Protein AF-A0A6I3IZ26-F1 (afdb_monomer)

Sequence (139 aa):
MFVLTFSILYIIEVSAKPFLEGQQEAKQIAMDYAGVASITKVSRYTGESSYYSITGKNQSEEDVLVLIPEESSAILVYKATDGISQEEAKAIAKENGAGEVTKVTFGYAKNQPIWEIKSGQTYYMISFENGTFLSKEGI

Structure (mmCIF, N/CA/C/O backbone):
data_AF-A0A6I3IZ26-F1
#
_entry.id   AF-A0A6I3IZ26-F1
#
loop_
_atom_site.group_PDB
_atom_site.id
_atom_site.type_symbol
_atom_site.label_atom_id
_atom_site.label_alt_id
_atom_site.label_comp_id
_atom_site.label_asym_id
_atom_site.label_entity_id
_atom_site.label_seq_id
_atom_site.pdbx_PDB_ins_code
_atom_site.Cartn_x
_atom_site.Cartn_y
_atom_site.Cartn_z
_atom_site.occupancy
_atom_site.B_iso_or_equiv
_atom_site.auth_seq_id
_atom_site.auth_comp_id
_atom_site.auth_asym_id
_atom_site.auth_atom_id
_atom_site.pdbx_PDB_model_num
ATOM 1 N N . MET A 1 1 ? 15.819 57.279 8.327 1.00 49.25 1 MET A N 1
ATOM 2 C CA . MET A 1 1 ? 16.733 56.130 8.506 1.00 49.25 1 MET A CA 1
ATOM 3 C C . MET A 1 1 ? 15.872 54.880 8.631 1.00 49.25 1 MET A C 1
ATOM 5 O O . MET A 1 1 ? 14.799 54.976 9.205 1.00 49.25 1 MET A O 1
ATOM 9 N N . PHE A 1 2 ? 16.289 53.807 7.961 1.00 48.75 2 PHE A N 1
ATOM 10 C CA . PHE A 1 2 ? 15.538 52.612 7.543 1.00 48.75 2 PHE A CA 1
ATOM 11 C C . PHE A 1 2 ? 14.451 52.077 8.501 1.00 48.75 2 PHE A C 1
ATOM 13 O O . PHE A 1 2 ? 14.720 51.803 9.666 1.00 48.75 2 PHE A O 1
ATOM 20 N N . VAL A 1 3 ? 13.249 51.844 7.961 1.00 46.03 3 VAL A N 1
ATOM 21 C CA . VAL A 1 3 ? 12.216 50.983 8.557 1.00 46.03 3 VAL A CA 1
ATOM 22 C C . VAL A 1 3 ? 12.551 49.538 8.176 1.00 46.03 3 VAL A C 1
ATOM 24 O O . VAL A 1 3 ? 12.699 49.239 6.993 1.00 46.03 3 VAL A O 1
ATOM 27 N N . LEU A 1 4 ? 12.684 48.647 9.158 1.00 50.12 4 LEU A N 1
ATOM 28 C CA . LEU A 1 4 ? 12.744 47.202 8.932 1.00 50.12 4 LEU A CA 1
ATOM 29 C C . LEU A 1 4 ? 11.318 46.692 8.718 1.00 50.12 4 LEU A C 1
ATOM 31 O O . LEU A 1 4 ? 10.536 46.619 9.664 1.00 50.12 4 LEU A O 1
ATOM 35 N N . THR A 1 5 ? 10.974 46.337 7.484 1.00 43.69 5 THR A N 1
ATOM 36 C CA . THR A 1 5 ? 9.770 45.555 7.206 1.00 43.69 5 THR A CA 1
ATOM 37 C C . THR A 1 5 ? 10.149 44.076 7.169 1.00 43.69 5 THR A C 1
ATOM 39 O O . THR A 1 5 ? 10.808 43.606 6.246 1.00 43.69 5 THR A O 1
ATOM 42 N N . PHE A 1 6 ? 9.728 43.314 8.178 1.00 48.94 6 PHE A N 1
ATOM 43 C CA . PHE A 1 6 ? 9.620 41.865 8.029 1.00 48.94 6 PHE A CA 1
ATOM 44 C C . PHE A 1 6 ? 8.300 41.574 7.319 1.00 48.94 6 PHE A C 1
ATOM 46 O O . PHE A 1 6 ? 7.230 41.834 7.862 1.00 48.94 6 PHE A O 1
ATOM 53 N N . SER A 1 7 ? 8.377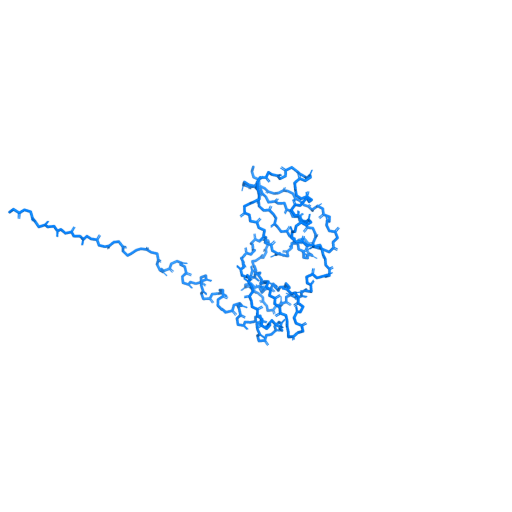 41.053 6.097 1.00 47.56 7 SER A N 1
ATOM 54 C CA . SER A 1 7 ? 7.228 40.418 5.451 1.00 47.56 7 SER A CA 1
ATOM 55 C C . SER A 1 7 ? 7.268 38.931 5.783 1.00 47.56 7 SER A C 1
ATOM 57 O O . SER A 1 7 ? 8.238 38.251 5.456 1.00 47.56 7 SER A O 1
ATOM 59 N N . ILE A 1 8 ? 6.231 38.433 6.454 1.00 57.84 8 ILE A N 1
ATOM 60 C CA . ILE A 1 8 ? 6.012 36.996 6.634 1.00 57.84 8 ILE A CA 1
ATOM 61 C C . ILE A 1 8 ? 5.398 36.455 5.341 1.00 57.84 8 ILE A C 1
ATOM 63 O O . ILE A 1 8 ? 4.366 36.943 4.882 1.00 57.84 8 ILE A O 1
ATOM 67 N N . LEU A 1 9 ? 6.036 35.440 4.762 1.00 44.03 9 LEU A N 1
ATOM 68 C CA . LEU A 1 9 ? 5.480 34.650 3.669 1.00 44.03 9 LEU A CA 1
ATOM 69 C C . LEU A 1 9 ? 4.453 33.667 4.251 1.00 44.03 9 LEU A C 1
ATOM 71 O O . LEU A 1 9 ? 4.835 32.687 4.881 1.00 44.03 9 LEU A O 1
ATOM 75 N N . TYR A 1 10 ? 3.161 33.921 4.036 1.00 48.28 10 TYR A N 1
ATOM 76 C CA . TYR A 1 10 ? 2.098 32.921 4.198 1.00 48.28 10 TYR A CA 1
ATOM 77 C C . TYR A 1 10 ? 1.759 32.369 2.816 1.00 48.28 10 TYR A C 1
ATOM 79 O O . TYR A 1 10 ? 0.965 32.952 2.080 1.00 48.28 10 TYR A O 1
ATOM 87 N N . ILE A 1 11 ? 2.400 31.270 2.426 1.00 51.91 11 ILE A N 1
ATOM 88 C CA . ILE A 1 11 ? 2.013 30.509 1.237 1.00 51.91 11 ILE A CA 1
ATOM 89 C C . ILE A 1 11 ? 2.083 29.022 1.608 1.00 51.91 11 ILE A C 1
ATOM 91 O O . ILE A 1 11 ? 3.050 28.592 2.230 1.00 51.91 11 ILE A O 1
ATOM 95 N N . ILE A 1 12 ? 1.067 28.271 1.159 1.00 47.84 12 ILE A N 1
ATOM 96 C CA . ILE A 1 12 ? 0.802 26.819 1.290 1.00 47.84 12 ILE A CA 1
ATOM 97 C C . ILE A 1 12 ? -0.214 26.426 2.390 1.00 47.84 12 ILE A C 1
ATOM 99 O O . ILE A 1 12 ? 0.071 25.611 3.255 1.00 47.84 12 ILE A O 1
ATOM 103 N N . GLU A 1 13 ? -1.457 26.914 2.299 1.00 42.62 13 GLU A N 1
ATOM 104 C CA . GLU A 1 13 ? -2.612 26.237 2.940 1.00 42.62 13 GLU A CA 1
ATOM 105 C C . GLU A 1 13 ? -3.770 25.926 1.972 1.00 42.62 13 GLU A C 1
ATOM 107 O O . GLU A 1 13 ? -4.581 25.047 2.243 1.00 42.62 13 GLU A O 1
ATOM 112 N N . VAL A 1 14 ? -3.837 26.555 0.792 1.00 44.34 14 VAL A N 1
ATOM 113 C CA . VAL A 1 14 ? -4.997 26.412 -0.115 1.00 44.34 14 VAL A CA 1
ATOM 114 C C . VAL A 1 14 ? -4.931 25.162 -1.011 1.00 44.34 14 VAL A C 1
ATOM 116 O O . VAL A 1 14 ? -5.969 24.609 -1.355 1.00 44.34 14 VAL A O 1
ATOM 119 N N . SER A 1 15 ? -3.740 24.661 -1.358 1.00 47.91 15 SER A N 1
ATOM 120 C CA . SER A 1 15 ? -3.585 23.477 -2.229 1.00 47.91 15 SER A CA 1
ATOM 121 C C . SER A 1 15 ? -3.562 22.145 -1.474 1.00 47.91 15 SER A C 1
ATOM 123 O O . SER A 1 15 ? -3.964 21.123 -2.023 1.00 47.91 15 SER A O 1
ATOM 125 N N . ALA A 1 16 ? -3.111 22.142 -0.217 1.00 58.34 16 ALA A N 1
ATOM 126 C CA . ALA A 1 16 ? -3.082 20.939 0.615 1.00 58.34 16 ALA A CA 1
ATOM 127 C C . ALA A 1 16 ? -4.457 20.610 1.210 1.00 58.34 16 ALA A C 1
ATOM 129 O O . ALA A 1 16 ? -4.728 19.447 1.492 1.00 58.34 16 ALA A O 1
ATOM 130 N N . LYS A 1 17 ? -5.331 21.612 1.378 1.00 58.84 17 LYS 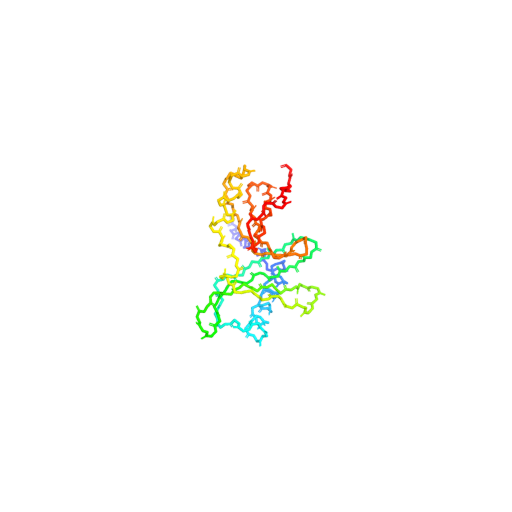A N 1
ATOM 131 C CA . LYS A 1 17 ? -6.625 21.463 2.051 1.00 58.84 17 LYS A CA 1
ATOM 132 C C . LYS A 1 17 ? -7.518 20.362 1.445 1.00 58.84 17 LYS A C 1
ATOM 134 O O . LYS A 1 17 ? -7.898 19.487 2.215 1.00 58.84 17 LYS A O 1
ATOM 139 N N . PRO A 1 18 ? -7.748 20.280 0.116 1.00 72.88 18 PRO A N 1
ATOM 140 C CA . PRO A 1 18 ? -8.572 19.209 -0.461 1.00 72.88 18 PRO A CA 1
ATOM 141 C C . PRO A 1 18 ? -7.966 17.812 -0.270 1.00 72.88 18 PRO A C 1
ATOM 143 O O . PRO A 1 18 ? -8.674 16.838 -0.042 1.00 72.88 18 PRO A O 1
ATOM 146 N N . PHE A 1 19 ? -6.635 17.703 -0.326 1.00 69.62 19 PHE A N 1
ATOM 147 C CA . PHE A 1 19 ? -5.935 16.437 -0.101 1.00 69.62 19 PHE A CA 1
ATOM 148 C C . PHE A 1 19 ? -5.961 16.011 1.374 1.00 69.62 19 PHE A C 1
ATOM 150 O O . PHE A 1 19 ? -6.083 14.828 1.679 1.00 69.62 19 PHE A O 1
ATOM 157 N N . LEU A 1 20 ? -5.834 16.961 2.302 1.00 76.38 20 LEU A N 1
ATOM 158 C CA . LEU A 1 20 ? -5.938 16.699 3.737 1.00 76.38 20 LEU A CA 1
ATOM 159 C C . LEU A 1 20 ? -7.367 16.313 4.128 1.00 76.38 20 LEU A C 1
ATOM 161 O O . LEU A 1 20 ? -7.540 15.379 4.907 1.00 76.38 20 LEU A O 1
ATOM 165 N N . GLU A 1 21 ? -8.367 16.983 3.555 1.00 85.06 21 GLU A N 1
ATOM 166 C CA . GLU A 1 21 ? -9.783 16.644 3.719 1.00 85.06 21 GLU A CA 1
ATOM 167 C C . GLU A 1 21 ? -10.068 15.234 3.193 1.00 85.06 21 GLU A C 1
ATOM 169 O O . GLU A 1 21 ? -10.557 14.402 3.954 1.00 85.06 21 GLU A O 1
ATOM 174 N N . GLY A 1 22 ? -9.646 14.912 1.965 1.00 86.50 22 GLY A N 1
ATOM 175 C CA . GLY A 1 22 ? -9.827 13.573 1.399 1.00 86.50 22 GLY A CA 1
ATOM 176 C C . GLY A 1 22 ? -9.092 12.474 2.176 1.00 86.50 22 GLY A C 1
ATOM 177 O O . GLY A 1 22 ? -9.635 11.391 2.379 1.00 86.50 22 GLY A O 1
ATOM 178 N N . GLN A 1 23 ? -7.890 12.742 2.702 1.00 90.31 23 GLN A N 1
ATOM 179 C CA . GLN A 1 23 ? -7.218 11.795 3.600 1.00 90.31 23 GLN A CA 1
ATOM 180 C C . GLN A 1 23 ? -7.987 11.584 4.905 1.00 90.31 23 GLN A C 1
ATOM 182 O O . GLN A 1 23 ? -8.033 10.462 5.407 1.00 90.31 23 GLN A O 1
ATOM 187 N N . GLN A 1 24 ? -8.533 12.647 5.495 1.00 93.31 24 GLN A N 1
ATOM 188 C CA . GLN A 1 24 ? -9.290 12.538 6.738 1.00 93.31 24 GLN A CA 1
ATOM 189 C C . GLN A 1 24 ? -10.598 11.775 6.520 1.00 93.31 24 GLN A C 1
ATOM 191 O O . GLN A 1 24 ? -10.944 10.914 7.328 1.00 93.31 24 GLN A O 1
ATOM 196 N N . GLU A 1 25 ? -11.274 12.036 5.405 1.00 93.12 25 GLU A N 1
ATOM 197 C CA . GLU A 1 25 ? -12.455 11.296 4.975 1.00 93.12 25 GLU A CA 1
ATOM 198 C C . GLU A 1 25 ? -12.132 9.815 4.744 1.00 93.12 25 GLU A C 1
ATOM 200 O O . GLU A 1 25 ? -12.793 8.950 5.312 1.00 93.12 25 GLU A O 1
ATOM 205 N N . ALA A 1 26 ? -11.053 9.496 4.025 1.00 94.75 26 ALA A N 1
ATOM 206 C CA . ALA A 1 26 ? -10.636 8.113 3.801 1.00 94.75 26 ALA A CA 1
ATOM 207 C C . ALA A 1 26 ? -10.322 7.364 5.107 1.00 94.75 26 ALA A C 1
ATOM 209 O O . ALA A 1 26 ? -10.671 6.191 5.245 1.00 94.75 26 ALA A O 1
ATOM 210 N N . LYS A 1 27 ? -9.694 8.032 6.088 1.00 96.44 27 LYS A N 1
ATOM 211 C CA . LYS A 1 27 ? -9.471 7.454 7.425 1.00 96.44 27 LYS A CA 1
ATOM 212 C C . LYS A 1 27 ? -10.790 7.122 8.115 1.00 96.44 27 LYS A C 1
ATOM 214 O O . LYS A 1 27 ? -10.919 6.029 8.658 1.00 96.44 27 LYS A O 1
ATOM 219 N N . GLN A 1 28 ? -11.747 8.048 8.078 1.00 95.88 28 GLN A N 1
ATOM 220 C CA . GLN A 1 28 ? -13.063 7.848 8.677 1.00 95.88 28 GLN A CA 1
ATOM 221 C C . GLN A 1 28 ? -13.792 6.682 8.004 1.00 95.88 28 GLN A C 1
ATOM 223 O O . GLN A 1 28 ? -14.260 5.776 8.686 1.00 95.88 28 GLN A O 1
ATOM 228 N N . ILE A 1 29 ? -13.790 6.641 6.669 1.00 94.12 29 ILE A N 1
ATOM 229 C CA . ILE A 1 29 ? -14.401 5.554 5.900 1.00 94.12 29 ILE A CA 1
ATOM 230 C C . ILE A 1 29 ? -13.774 4.203 6.264 1.00 94.12 29 ILE A C 1
ATOM 232 O O . ILE A 1 29 ? -14.488 3.219 6.449 1.00 94.12 29 ILE A O 1
ATOM 236 N N . ALA A 1 30 ? -12.448 4.137 6.396 1.00 94.88 30 ALA A N 1
ATOM 237 C CA . ALA A 1 30 ? -11.774 2.896 6.756 1.00 94.88 30 ALA A CA 1
ATOM 238 C C . ALA A 1 30 ? -12.152 2.398 8.161 1.00 94.88 30 ALA A C 1
ATOM 240 O O . ALA A 1 30 ? -12.307 1.193 8.365 1.00 94.88 30 ALA A O 1
ATOM 241 N N . MET A 1 31 ? -12.326 3.312 9.116 1.00 95.06 31 MET A N 1
ATOM 242 C CA . MET A 1 31 ? -12.754 2.962 10.471 1.00 95.06 31 MET A CA 1
ATOM 243 C C . MET A 1 31 ? -14.223 2.531 10.519 1.00 95.06 31 MET A C 1
ATOM 245 O O . MET A 1 31 ? -14.538 1.496 11.105 1.00 95.06 31 MET A O 1
ATOM 249 N N . ASP A 1 32 ? -15.106 3.277 9.856 1.00 93.25 32 ASP A N 1
ATOM 250 C CA . ASP A 1 32 ? -16.554 3.063 9.932 1.00 93.25 32 ASP A CA 1
ATOM 251 C C . ASP A 1 32 ? -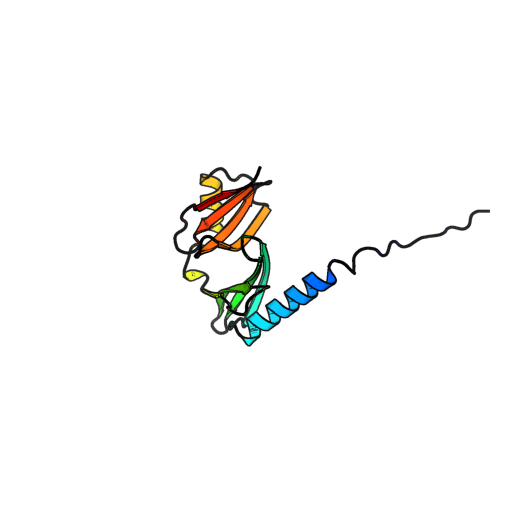17.032 1.885 9.074 1.00 93.25 32 ASP A C 1
ATOM 253 O O . ASP A 1 32 ? -17.947 1.162 9.469 1.00 93.25 32 ASP A O 1
ATOM 257 N N . TYR A 1 33 ? -16.420 1.684 7.901 1.00 90.94 33 TYR A N 1
ATOM 258 C CA . TYR A 1 33 ? -16.926 0.760 6.878 1.00 90.94 33 TYR A CA 1
ATOM 259 C C . TYR A 1 33 ? -15.949 -0.351 6.486 1.00 90.94 33 TYR A C 1
ATOM 261 O O . TYR A 1 33 ? -16.384 -1.349 5.915 1.00 90.94 33 TYR A O 1
ATOM 269 N N . ALA A 1 34 ? -14.651 -0.218 6.786 1.00 90.06 34 ALA A N 1
ATOM 270 C CA . ALA A 1 34 ? -13.635 -1.212 6.411 1.00 90.06 34 ALA A CA 1
ATOM 271 C C . ALA A 1 34 ? -13.072 -2.013 7.600 1.00 90.06 34 ALA A C 1
ATOM 273 O O . ALA A 1 34 ? -12.149 -2.808 7.426 1.00 90.06 34 ALA A O 1
ATOM 274 N N . GLY A 1 35 ? -13.614 -1.820 8.808 1.00 90.50 35 GLY A N 1
ATOM 275 C CA . GLY A 1 35 ? -13.224 -2.582 9.998 1.00 90.50 35 GLY A CA 1
ATOM 276 C C . GLY A 1 35 ? -11.823 -2.261 10.530 1.00 90.50 35 GLY A C 1
ATOM 277 O O . GLY A 1 35 ? -11.249 -3.073 11.261 1.00 90.50 35 GLY A O 1
ATOM 278 N N . VAL A 1 36 ? -11.261 -1.099 10.178 1.00 96.69 36 VAL A N 1
ATOM 279 C CA . VAL A 1 36 ? -9.957 -0.652 10.682 1.00 96.69 36 VAL A CA 1
ATOM 280 C C . VAL A 1 36 ? -10.121 -0.059 12.081 1.00 96.69 36 VAL A C 1
ATOM 282 O O . VAL A 1 36 ? -10.800 0.941 12.271 1.00 96.69 36 VAL A O 1
ATOM 285 N N . ALA A 1 37 ? -9.468 -0.651 13.075 1.00 97.88 37 ALA A N 1
ATOM 286 C CA . ALA A 1 37 ? -9.471 -0.166 14.453 1.00 97.88 37 ALA A CA 1
ATOM 287 C C . ALA A 1 37 ? -8.371 0.877 14.708 1.00 97.88 37 ALA A C 1
ATOM 289 O O . ALA A 1 37 ? -8.567 1.822 15.469 1.00 97.88 37 ALA A O 1
ATOM 290 N N . SER A 1 38 ? -7.209 0.729 14.066 1.00 98.06 38 SER A N 1
ATOM 291 C CA . SER A 1 38 ? -6.115 1.699 14.159 1.00 98.06 38 SER A CA 1
ATOM 292 C C . SER A 1 38 ? -5.407 1.865 12.821 1.00 98.06 38 SER A C 1
ATOM 294 O O . SER A 1 38 ? -5.221 0.903 12.082 1.00 98.06 38 SER A O 1
ATOM 296 N N . ILE A 1 39 ? -5.017 3.098 12.495 1.00 97.81 39 ILE A N 1
ATOM 297 C CA . ILE A 1 39 ? -4.352 3.430 11.232 1.00 97.81 39 ILE A CA 1
ATOM 298 C C . ILE A 1 39 ? -2.876 3.697 11.502 1.00 97.81 39 ILE A C 1
ATOM 300 O O . ILE A 1 39 ? -2.528 4.587 12.276 1.00 97.81 39 ILE A O 1
ATOM 304 N N . THR A 1 40 ? -2.011 2.956 10.818 1.00 96.88 40 THR A N 1
ATOM 305 C CA . THR A 1 40 ? -0.553 3.101 10.896 1.00 96.88 40 THR A CA 1
ATOM 306 C C . THR A 1 40 ? -0.026 4.009 9.795 1.00 96.88 40 THR A C 1
ATOM 308 O O . THR A 1 40 ? 0.865 4.825 10.026 1.00 96.88 40 THR A O 1
ATOM 311 N N . LYS A 1 41 ? -0.565 3.881 8.579 1.00 95.44 41 LYS A N 1
ATOM 312 C CA . LYS A 1 41 ? -0.106 4.645 7.418 1.00 95.44 41 LYS A CA 1
ATOM 313 C C . LYS A 1 41 ? -1.269 4.959 6.496 1.00 95.44 41 LYS A C 1
ATOM 315 O O . LYS A 1 41 ? -2.115 4.110 6.243 1.00 95.44 41 LYS A O 1
ATOM 320 N N . VAL A 1 42 ? -1.250 6.169 5.950 1.00 95.75 42 VAL A N 1
ATOM 321 C CA . VAL A 1 42 ? -2.080 6.558 4.811 1.00 95.75 42 VAL A CA 1
ATOM 322 C C . VAL A 1 42 ? -1.149 7.000 3.696 1.00 95.75 42 VAL A C 1
ATOM 324 O O . VAL A 1 42 ? -0.154 7.690 3.923 1.00 95.75 42 VAL A O 1
ATOM 327 N N . SER A 1 43 ? -1.441 6.559 2.486 1.00 94.75 43 SER A N 1
ATOM 328 C CA . SER A 1 43 ? -0.731 6.944 1.279 1.00 94.75 43 SER A CA 1
ATOM 329 C C . SER A 1 43 ? -1.720 7.106 0.136 1.00 94.75 43 SER A C 1
ATOM 331 O O . SER A 1 43 ? -2.855 6.654 0.225 1.00 94.75 43 SER A O 1
ATOM 333 N N . ARG A 1 44 ? -1.301 7.772 -0.935 1.00 94.19 44 ARG A N 1
ATOM 334 C CA . ARG A 1 44 ? -2.080 7.861 -2.169 1.00 94.19 44 ARG A CA 1
ATOM 335 C C . ARG A 1 44 ? -1.423 7.006 -3.241 1.00 94.19 44 ARG A C 1
ATOM 337 O O . ARG A 1 44 ? -0.202 7.121 -3.432 1.00 94.19 44 ARG A O 1
ATOM 344 N N . TYR A 1 45 ? -2.233 6.179 -3.891 1.00 94.75 45 TYR A N 1
ATOM 345 C CA . TYR A 1 45 ? -1.912 5.467 -5.121 1.00 94.75 45 TYR A CA 1
ATOM 346 C C . TYR A 1 45 ? -2.623 6.160 -6.287 1.00 94.75 45 TYR A C 1
ATOM 348 O O . TYR A 1 45 ? -3.794 6.520 -6.171 1.00 94.75 45 TYR A O 1
ATOM 356 N N . THR A 1 46 ? -1.911 6.355 -7.393 1.00 92.19 46 THR A N 1
ATOM 357 C CA . THR A 1 46 ? -2.431 7.017 -8.593 1.00 92.19 46 THR A CA 1
ATOM 358 C C . THR A 1 46 ? -1.992 6.208 -9.805 1.00 92.19 46 THR A C 1
ATOM 360 O O . THR A 1 46 ? -0.857 6.346 -10.254 1.00 92.19 46 THR A O 1
ATOM 363 N N . GLY A 1 47 ? -2.890 5.352 -10.293 1.00 89.44 47 GLY A N 1
ATOM 364 C CA . GLY A 1 47 ? -2.736 4.591 -11.535 1.00 89.44 47 GLY A CA 1
ATOM 365 C C . GLY A 1 47 ? -3.861 4.929 -12.512 1.00 89.44 47 GLY A C 1
ATOM 366 O O . GLY A 1 47 ? -4.183 6.099 -12.702 1.00 89.44 47 GLY A O 1
ATOM 367 N N . GLU A 1 48 ? -4.503 3.906 -13.085 1.00 88.88 48 GLU A N 1
ATOM 368 C CA . GLU A 1 48 ? -5.739 4.067 -13.881 1.00 88.88 48 GLU A CA 1
ATOM 369 C C . GLU A 1 48 ? -6.887 4.662 -13.055 1.00 88.88 48 GLU A C 1
ATOM 371 O O . GLU A 1 48 ? -7.737 5.386 -13.565 1.00 88.88 48 GLU A O 1
ATOM 376 N N . SER A 1 49 ? -6.905 4.360 -11.760 1.00 89.06 49 SER A N 1
ATOM 377 C CA . SER A 1 49 ? -7.800 4.953 -10.774 1.00 89.06 49 SER A CA 1
ATOM 378 C C . SER A 1 49 ? -6.990 5.378 -9.553 1.00 89.06 49 SER A C 1
ATOM 380 O O . SER A 1 49 ? -5.937 4.802 -9.252 1.00 89.06 49 SER A O 1
ATOM 382 N N . SER A 1 50 ? -7.461 6.419 -8.868 1.00 93.31 50 SER A N 1
ATOM 383 C CA . SER A 1 50 ? -6.805 6.936 -7.666 1.00 93.31 50 SER A CA 1
ATOM 384 C C . SER A 1 50 ? -7.457 6.384 -6.406 1.00 93.31 50 SER A C 1
ATOM 386 O O . SER A 1 50 ? -8.684 6.311 -6.304 1.00 93.31 50 SER A O 1
ATOM 388 N N . TYR A 1 51 ? -6.615 6.000 -5.448 1.00 95.56 51 TYR A N 1
ATOM 389 C CA . TYR A 1 51 ? -7.039 5.422 -4.181 1.00 95.56 51 TYR A CA 1
ATOM 390 C C . TYR A 1 51 ? -6.266 6.040 -3.020 1.00 95.56 51 TYR A C 1
ATOM 392 O O . TYR A 1 51 ? -5.042 6.225 -3.084 1.00 95.56 51 TYR A O 1
ATOM 400 N N . TYR A 1 52 ? -6.963 6.238 -1.906 1.00 96.94 52 TYR A N 1
ATOM 401 C CA . TYR A 1 52 ? -6.316 6.301 -0.605 1.00 96.94 52 TYR A CA 1
ATOM 402 C C . TYR A 1 52 ? -6.017 4.882 -0.130 1.00 96.94 52 TYR A C 1
ATOM 404 O O . TYR A 1 52 ? -6.893 4.026 -0.056 1.00 96.94 52 TYR A O 1
ATOM 412 N N . SER A 1 53 ? -4.751 4.651 0.181 1.00 97.81 53 SER A N 1
ATOM 413 C CA . SER A 1 53 ? -4.183 3.374 0.577 1.00 97.81 53 SER A CA 1
ATOM 414 C C . SER A 1 53 ? -3.823 3.418 2.051 1.00 97.81 53 SER A C 1
ATOM 416 O O . SER A 1 53 ? -2.963 4.202 2.473 1.00 97.81 53 SER A O 1
ATOM 418 N N . ILE A 1 54 ? -4.526 2.612 2.835 1.00 97.88 54 ILE A N 1
ATOM 419 C CA . ILE A 1 54 ? -4.485 2.609 4.290 1.00 97.88 54 ILE A CA 1
ATOM 420 C C . ILE A 1 54 ? -3.881 1.292 4.761 1.00 97.88 54 ILE A C 1
ATOM 422 O O . ILE A 1 54 ? -4.297 0.213 4.350 1.00 97.88 54 ILE A O 1
ATOM 426 N N . THR A 1 55 ? -2.902 1.396 5.651 1.00 98.00 55 THR A N 1
ATOM 427 C CA . THR A 1 55 ? -2.364 0.272 6.416 1.00 98.00 55 THR A CA 1
ATOM 428 C C . THR A 1 55 ? -2.722 0.488 7.873 1.00 98.00 55 THR A C 1
ATOM 430 O O . THR A 1 55 ? -2.523 1.586 8.407 1.00 98.00 55 THR A O 1
ATOM 433 N N . GLY A 1 56 ? -3.231 -0.548 8.519 1.00 97.56 56 GLY A N 1
ATOM 434 C CA . GLY A 1 56 ? -3.666 -0.475 9.902 1.00 97.56 56 GLY A CA 1
ATOM 435 C C . GLY A 1 56 ? -3.912 -1.848 10.498 1.00 97.56 56 GLY A C 1
ATOM 436 O O . GLY A 1 56 ? -3.511 -2.856 9.922 1.00 97.56 56 GLY A O 1
ATOM 437 N N . LYS A 1 57 ? -4.604 -1.871 11.634 1.00 98.50 57 LYS A N 1
ATOM 438 C CA . LYS A 1 57 ? -5.041 -3.097 12.305 1.00 98.50 57 LYS A CA 1
ATOM 439 C C . LYS A 1 57 ? -6.551 -3.144 12.440 1.00 98.50 57 LYS A C 1
ATOM 441 O O . LYS A 1 57 ? -7.176 -2.100 12.630 1.00 98.50 57 LYS A O 1
ATOM 446 N N . ASN A 1 58 ? -7.128 -4.338 12.370 1.00 96.88 58 ASN A N 1
ATOM 447 C CA . ASN A 1 58 ? -8.531 -4.566 12.719 1.00 96.88 58 ASN A CA 1
ATOM 448 C C . ASN A 1 58 ? -8.708 -4.784 14.237 1.00 96.88 58 ASN A C 1
ATOM 450 O O . ASN A 1 58 ? -7.747 -4.742 15.001 1.00 96.88 58 ASN A O 1
ATOM 454 N N . GLN A 1 59 ? -9.944 -5.027 14.688 1.00 95.31 59 GLN A N 1
ATOM 455 C CA . GLN A 1 59 ? -10.251 -5.270 16.111 1.00 95.31 59 GLN A CA 1
ATOM 456 C C . GLN A 1 59 ? -9.603 -6.541 16.688 1.00 95.31 59 GLN A C 1
ATOM 458 O O . GLN A 1 59 ? -9.548 -6.709 17.902 1.00 95.31 59 GLN A O 1
ATOM 463 N N . SER A 1 60 ? -9.143 -7.448 15.828 1.00 96.81 60 SER A N 1
ATOM 464 C CA . SER A 1 60 ? -8.430 -8.671 16.202 1.00 96.81 60 SER A CA 1
ATOM 465 C C . SER A 1 60 ? -6.907 -8.499 16.159 1.00 96.81 60 SER A C 1
ATOM 467 O O . SER A 1 60 ? -6.192 -9.494 16.212 1.00 96.81 60 SER A O 1
ATOM 469 N N . GLU A 1 61 ? -6.411 -7.258 16.065 1.00 97.62 61 GLU A N 1
ATOM 470 C CA . GLU A 1 61 ? -4.987 -6.903 15.952 1.00 97.62 61 GLU A CA 1
ATOM 471 C C . GLU A 1 61 ? -4.287 -7.426 14.677 1.00 97.62 61 GLU A C 1
ATOM 473 O O . GLU A 1 61 ? -3.062 -7.309 14.542 1.00 97.62 61 GLU A O 1
ATOM 478 N N . GLU A 1 62 ? -5.052 -7.945 13.709 1.00 97.69 62 GLU A N 1
ATOM 479 C CA . GLU A 1 62 ? -4.536 -8.384 12.410 1.00 97.69 62 GLU A CA 1
ATOM 480 C C . GLU A 1 62 ? -4.224 -7.169 11.530 1.00 97.69 62 GLU A C 1
ATOM 482 O O . GLU A 1 62 ? -5.023 -6.231 11.443 1.00 97.69 62 GLU A O 1
ATOM 487 N N . ASP A 1 63 ? -3.078 -7.200 10.847 1.00 97.81 63 ASP A N 1
ATOM 488 C CA . ASP A 1 63 ? -2.706 -6.161 9.890 1.00 97.81 63 ASP A CA 1
ATOM 489 C C . ASP A 1 63 ? -3.593 -6.232 8.641 1.00 97.81 63 ASP A C 1
ATOM 491 O O . ASP A 1 63 ? -3.757 -7.288 8.023 1.00 97.81 63 ASP A O 1
ATOM 495 N N . VAL A 1 64 ? -4.152 -5.088 8.257 1.00 98.06 64 VAL A N 1
ATOM 496 C CA . VAL A 1 64 ? -5.061 -4.941 7.118 1.00 98.06 64 VAL A CA 1
ATOM 497 C C . VAL A 1 64 ? -4.592 -3.843 6.172 1.00 98.06 64 VAL A C 1
ATOM 499 O O . VAL A 1 64 ? -4.010 -2.830 6.577 1.00 98.06 64 VAL A O 1
ATOM 502 N N . LEU A 1 65 ? -4.870 -4.060 4.890 1.00 98.25 65 LEU A N 1
ATOM 503 C CA . LEU A 1 65 ? -4.622 -3.137 3.794 1.00 98.25 65 LEU A CA 1
ATOM 504 C C . LEU A 1 65 ? -5.967 -2.754 3.180 1.00 98.25 65 LEU A C 1
ATOM 506 O O . LEU A 1 65 ? -6.751 -3.624 2.804 1.00 98.25 65 LEU A O 1
ATOM 510 N N . VAL A 1 66 ? -6.238 -1.456 3.086 1.00 98.19 66 VAL A N 1
ATOM 511 C CA . VAL A 1 66 ? -7.517 -0.930 2.598 1.00 98.19 66 VAL A CA 1
ATOM 512 C C . VAL A 1 66 ? -7.277 0.059 1.469 1.00 98.19 66 VAL A C 1
ATOM 514 O O . VAL A 1 66 ? -6.427 0.943 1.581 1.00 98.19 66 VAL A O 1
ATOM 517 N N . LEU A 1 67 ? -8.048 -0.075 0.392 1.00 97.38 67 LEU A N 1
ATOM 518 C CA . LEU A 1 67 ? -8.089 0.875 -0.713 1.00 97.38 67 LEU A CA 1
ATOM 519 C C . LEU A 1 67 ? -9.464 1.539 -0.756 1.00 97.38 67 LEU A C 1
ATOM 521 O O . LEU A 1 67 ? -10.476 0.881 -1.005 1.00 97.38 67 LEU A O 1
ATOM 525 N N . ILE A 1 68 ? -9.476 2.850 -0.527 1.00 95.44 68 ILE A N 1
ATOM 526 C CA . ILE A 1 68 ? -10.653 3.705 -0.676 1.00 95.44 68 ILE A CA 1
ATOM 527 C C . ILE A 1 68 ? -10.539 4.416 -2.029 1.00 95.44 68 ILE A C 1
ATOM 529 O O . ILE A 1 68 ? -9.658 5.272 -2.173 1.00 95.44 68 ILE A O 1
ATOM 533 N N . PRO A 1 69 ? -11.351 4.056 -3.036 1.00 90.44 69 PRO A N 1
ATOM 534 C CA . PRO A 1 69 ? -11.348 4.760 -4.313 1.00 90.44 69 PRO A CA 1
ATOM 535 C C . PRO A 1 69 ? -11.818 6.206 -4.148 1.00 90.44 69 PRO A C 1
ATOM 537 O O . PRO A 1 69 ? -12.726 6.484 -3.372 1.00 90.44 69 PRO A O 1
ATOM 540 N N . GLU A 1 70 ? -11.222 7.125 -4.905 1.00 89.25 70 GLU A N 1
ATOM 541 C CA . GLU A 1 70 ? -11.632 8.538 -4.886 1.00 89.25 70 GLU A CA 1
ATOM 542 C C . GLU A 1 70 ? -12.918 8.803 -5.685 1.00 89.25 70 GLU A C 1
ATOM 544 O O . GLU A 1 70 ? -13.635 9.757 -5.400 1.00 89.25 70 GLU A O 1
ATOM 549 N N . GLU A 1 71 ? -13.217 7.963 -6.680 1.00 84.38 71 GLU A N 1
ATOM 550 C CA . GLU A 1 71 ? -14.306 8.197 -7.645 1.00 84.38 71 GLU A CA 1
ATOM 551 C C . GLU A 1 71 ? -15.438 7.158 -7.573 1.00 84.38 71 GLU A C 1
ATOM 553 O O . GLU A 1 71 ? -16.437 7.270 -8.282 1.00 84.38 71 GLU A O 1
ATOM 558 N N . SER A 1 72 ? -15.312 6.131 -6.728 1.00 81.44 72 SER A N 1
ATOM 559 C CA . SER A 1 72 ? -16.340 5.094 -6.562 1.00 81.44 72 SER A CA 1
ATOM 560 C C . SER A 1 72 ? -16.556 4.755 -5.089 1.00 81.44 72 SER A C 1
ATOM 562 O O . SER A 1 72 ? -15.857 5.262 -4.221 1.00 81.44 72 SER A O 1
ATOM 564 N N . SER A 1 73 ? -17.537 3.904 -4.792 1.00 81.44 73 SER A N 1
ATOM 565 C CA . SER A 1 73 ? -17.863 3.483 -3.422 1.00 81.44 73 SER A CA 1
ATOM 566 C C . SER A 1 73 ? -17.362 2.078 -3.067 1.00 81.44 73 SER A C 1
ATOM 568 O O . SER A 1 73 ? -17.585 1.610 -1.951 1.00 81.44 73 SER A O 1
ATOM 570 N N . ALA A 1 74 ? -16.705 1.380 -3.998 1.00 87.06 74 ALA A N 1
ATOM 571 C CA . ALA A 1 74 ? -16.266 0.002 -3.798 1.00 87.06 74 ALA A CA 1
ATOM 572 C C . ALA A 1 74 ? -14.944 -0.053 -3.014 1.00 87.06 74 ALA A C 1
ATOM 574 O O . ALA A 1 74 ? -13.858 -0.003 -3.589 1.00 87.06 74 ALA A O 1
ATOM 575 N N . ILE A 1 75 ? -15.048 -0.157 -1.690 1.00 91.38 75 ILE A N 1
ATOM 576 C CA . ILE A 1 75 ? -13.900 -0.310 -0.790 1.00 91.38 75 ILE A CA 1
ATOM 577 C C . ILE A 1 75 ? -13.311 -1.716 -0.935 1.00 91.38 75 ILE A C 1
ATOM 579 O O . ILE A 1 75 ? -14.038 -2.707 -0.866 1.00 91.38 75 ILE A O 1
ATOM 583 N N . LEU A 1 76 ? -11.989 -1.803 -1.085 1.00 95.25 76 LEU A N 1
ATOM 584 C CA . LEU A 1 76 ? -11.270 -3.076 -1.125 1.00 95.25 76 LEU A CA 1
ATOM 585 C C . LEU A 1 76 ? -10.491 -3.264 0.177 1.00 95.25 76 LEU A C 1
ATOM 587 O O . LEU A 1 76 ? -9.760 -2.363 0.591 1.00 95.25 76 LEU A O 1
ATOM 591 N N . VAL A 1 77 ? -10.637 -4.428 0.809 1.00 97.00 77 VAL A N 1
ATOM 592 C CA . VAL A 1 77 ? -10.002 -4.767 2.091 1.00 97.00 77 VAL A CA 1
ATOM 593 C C . VAL A 1 77 ? -9.288 -6.103 1.958 1.00 97.00 77 VAL A C 1
ATOM 595 O O . VAL A 1 77 ? -9.881 -7.074 1.494 1.00 97.00 77 VAL A O 1
ATOM 598 N N . TYR A 1 78 ? -8.034 -6.150 2.397 1.00 97.94 78 TYR A N 1
ATOM 599 C CA . TYR A 1 78 ? -7.184 -7.338 2.364 1.00 97.94 78 TYR A CA 1
ATOM 600 C C . TYR A 1 78 ? -6.541 -7.551 3.731 1.00 97.94 78 TYR A C 1
ATOM 602 O O . TYR A 1 78 ? -6.127 -6.577 4.372 1.00 97.94 78 TYR A O 1
ATOM 610 N N . LYS A 1 79 ? -6.392 -8.806 4.173 1.00 97.69 79 LYS A N 1
ATOM 611 C CA . LYS A 1 79 ? -5.462 -9.081 5.273 1.00 97.69 79 LYS A CA 1
ATOM 612 C C . LYS A 1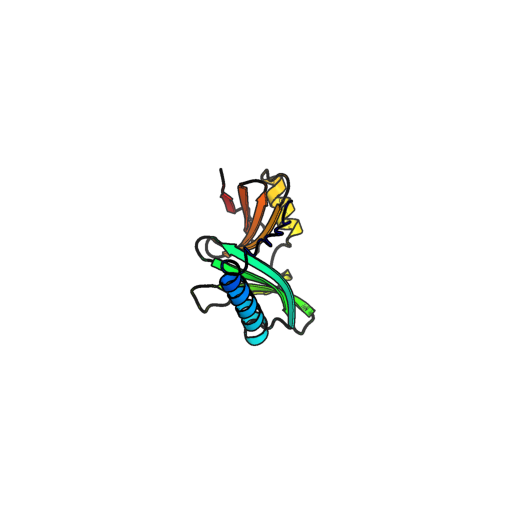 79 ? -4.052 -8.979 4.718 1.00 97.69 79 LYS A C 1
ATOM 614 O O . LYS A 1 79 ? -3.770 -9.488 3.637 1.00 97.69 79 LYS A O 1
ATOM 619 N N . ALA A 1 80 ? -3.141 -8.356 5.457 1.00 97.12 80 ALA A N 1
ATOM 620 C CA . ALA A 1 80 ? -1.753 -8.237 5.016 1.00 97.12 80 ALA A CA 1
ATOM 621 C C . ALA A 1 80 ? -1.086 -9.612 4.820 1.00 97.12 80 ALA A C 1
ATOM 623 O O . ALA A 1 80 ? -0.153 -9.731 4.035 1.00 97.12 80 ALA A O 1
ATOM 624 N N . THR A 1 81 ? -1.589 -10.642 5.505 1.00 97.50 81 THR A N 1
ATOM 625 C CA . THR A 1 81 ? -1.140 -12.037 5.412 1.00 97.50 81 THR A CA 1
ATOM 626 C C . THR A 1 81 ? -1.640 -12.786 4.177 1.00 97.50 81 THR A C 1
ATOM 628 O O . THR A 1 81 ? -1.169 -13.891 3.932 1.00 97.50 81 THR A O 1
ATOM 631 N N . ASP A 1 82 ? -2.593 -12.233 3.421 1.00 97.75 82 ASP A N 1
ATOM 632 C CA . ASP A 1 82 ? -3.155 -12.891 2.229 1.00 97.75 82 ASP A CA 1
ATOM 633 C C . ASP A 1 82 ? -2.228 -12.789 1.005 1.00 97.75 82 ASP A C 1
ATOM 635 O O . ASP A 1 82 ? -2.507 -13.369 -0.042 1.00 97.75 82 ASP A O 1
ATOM 639 N N . GLY A 1 83 ? -1.126 -12.050 1.125 1.00 98.12 83 GLY A N 1
ATOM 640 C CA . GLY A 1 83 ? -0.170 -11.827 0.054 1.00 98.12 83 GLY A CA 1
ATOM 641 C C . GLY A 1 83 ? 1.229 -11.545 0.586 1.00 98.12 83 GLY A C 1
ATOM 642 O O . GLY A 1 83 ? 1.509 -11.658 1.780 1.00 98.12 83 GLY A O 1
ATOM 643 N N . ILE A 1 84 ? 2.123 -11.177 -0.324 1.00 98.62 84 ILE A N 1
ATOM 644 C CA . ILE A 1 84 ? 3.510 -10.869 -0.005 1.00 98.62 84 ILE A CA 1
ATOM 645 C C . ILE A 1 84 ? 3.625 -9.564 0.789 1.00 98.62 84 ILE A C 1
ATOM 647 O O . ILE A 1 84 ? 2.878 -8.597 0.605 1.00 98.62 84 ILE A O 1
ATOM 651 N N . SER A 1 85 ? 4.632 -9.509 1.646 1.00 98.25 85 SER A N 1
ATOM 652 C CA . SER A 1 85 ? 4.976 -8.330 2.428 1.00 98.25 85 SER A CA 1
ATOM 653 C C . SER A 1 85 ? 5.590 -7.211 1.574 1.00 98.25 85 SER A C 1
ATOM 655 O O . SER A 1 85 ? 6.091 -7.411 0.464 1.00 98.25 85 SER A O 1
ATOM 657 N N . GLN A 1 86 ? 5.636 -6.002 2.144 1.00 97.19 86 GLN A N 1
ATOM 658 C CA . GLN A 1 86 ? 6.361 -4.870 1.552 1.00 97.19 86 GLN A CA 1
ATOM 659 C C . GLN A 1 86 ? 7.855 -5.155 1.354 1.00 97.19 86 GLN A C 1
ATOM 661 O O . GLN A 1 86 ? 8.457 -4.635 0.415 1.00 97.19 86 GLN A O 1
ATOM 666 N N . GLU A 1 87 ? 8.472 -5.936 2.244 1.00 98.06 87 GLU A N 1
ATOM 667 C CA . GLU A 1 87 ? 9.892 -6.286 2.142 1.00 98.06 87 GLU A CA 1
ATOM 668 C C . GLU A 1 87 ? 10.151 -7.248 0.983 1.00 98.06 87 GLU A C 1
ATOM 670 O O . GLU A 1 87 ? 11.076 -7.020 0.202 1.00 98.06 87 GLU A O 1
ATOM 675 N N . GLU A 1 88 ? 9.294 -8.253 0.808 1.00 98.56 88 GLU A N 1
ATOM 676 C CA . GLU A 1 88 ? 9.366 -9.181 -0.325 1.00 98.56 88 GLU A CA 1
ATOM 677 C C . GLU A 1 88 ? 9.162 -8.449 -1.654 1.00 98.56 88 GLU A C 1
ATOM 679 O O . GLU A 1 88 ? 9.962 -8.608 -2.575 1.00 98.56 88 GLU A O 1
ATOM 684 N N . ALA A 1 89 ? 8.174 -7.552 -1.740 1.00 98.62 89 ALA A N 1
ATOM 685 C CA . ALA A 1 89 ? 7.950 -6.756 -2.946 1.00 98.62 89 ALA A CA 1
ATOM 686 C C . ALA A 1 89 ? 9.158 -5.870 -3.294 1.00 98.62 89 ALA A C 1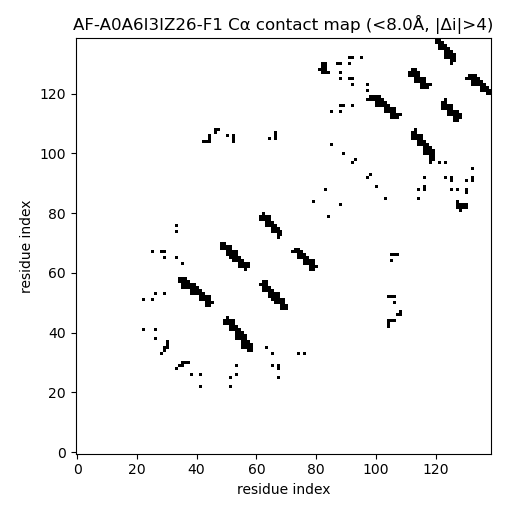
ATOM 688 O O . ALA A 1 89 ? 9.533 -5.742 -4.462 1.00 98.62 89 ALA A O 1
ATOM 689 N N . LYS A 1 90 ? 9.812 -5.281 -2.283 1.00 98.50 90 LYS A N 1
ATOM 690 C CA . LYS A 1 90 ? 11.058 -4.526 -2.474 1.00 98.50 90 LYS A CA 1
ATOM 691 C C . LYS A 1 90 ? 12.202 -5.412 -2.958 1.00 98.50 90 LYS A C 1
ATOM 693 O O . LYS A 1 90 ? 12.985 -4.955 -3.789 1.00 98.50 90 LYS A O 1
ATOM 698 N N . ALA A 1 91 ? 12.326 -6.634 -2.441 1.00 98.62 91 ALA A N 1
ATOM 699 C CA . ALA A 1 91 ? 13.340 -7.583 -2.891 1.00 98.62 91 ALA A CA 1
ATOM 700 C C . ALA A 1 91 ? 13.133 -7.941 -4.370 1.00 98.62 91 ALA A C 1
ATOM 702 O O . ALA A 1 91 ? 14.051 -7.761 -5.167 1.00 98.62 91 ALA A O 1
ATOM 703 N N . ILE A 1 92 ? 11.904 -8.290 -4.757 1.00 98.69 92 ILE A N 1
ATOM 704 C CA . ILE A 1 92 ? 11.547 -8.604 -6.148 1.00 98.69 92 ILE A CA 1
ATOM 705 C C . ILE A 1 92 ? 11.818 -7.403 -7.066 1.00 98.69 92 ILE A C 1
ATOM 707 O O . ILE A 1 92 ? 12.383 -7.553 -8.149 1.00 98.69 92 ILE A O 1
ATOM 711 N N . ALA A 1 93 ? 11.475 -6.182 -6.645 1.00 98.44 93 ALA A N 1
ATOM 712 C CA . ALA A 1 93 ? 11.778 -4.986 -7.430 1.00 98.44 93 ALA A CA 1
ATOM 713 C C . ALA A 1 93 ? 13.292 -4.797 -7.637 1.00 98.44 93 ALA A C 1
ATOM 715 O O . ALA A 1 93 ? 13.720 -4.476 -8.747 1.00 98.44 93 ALA A O 1
ATOM 716 N N . LYS A 1 94 ? 14.113 -5.030 -6.603 1.00 98.19 94 LYS A N 1
ATOM 717 C CA . LYS A 1 94 ? 15.583 -4.961 -6.701 1.00 98.19 94 LYS A CA 1
ATOM 718 C C . LYS A 1 94 ? 16.148 -6.014 -7.650 1.00 98.19 94 LYS A C 1
ATOM 720 O O . LYS A 1 94 ? 17.006 -5.687 -8.466 1.00 98.19 94 LYS A O 1
ATOM 725 N N . GLU A 1 95 ? 15.635 -7.241 -7.600 1.00 98.19 95 GLU A N 1
ATOM 726 C CA . GLU A 1 95 ? 15.992 -8.308 -8.548 1.00 98.19 95 GLU A CA 1
ATOM 727 C C . GLU A 1 95 ? 15.662 -7.924 -9.999 1.00 98.19 95 GLU A C 1
ATOM 729 O O . GLU A 1 95 ? 16.381 -8.295 -10.924 1.00 98.19 95 GLU A O 1
ATOM 734 N N . ASN A 1 96 ? 14.628 -7.100 -10.195 1.00 97.56 96 ASN A N 1
ATOM 735 C CA . ASN A 1 96 ? 14.216 -6.565 -11.495 1.00 97.56 96 ASN A CA 1
ATOM 736 C C . ASN A 1 96 ? 14.870 -5.212 -11.850 1.00 97.56 96 ASN A C 1
ATOM 738 O O . ASN A 1 96 ? 14.463 -4.545 -12.806 1.00 97.56 96 ASN A O 1
ATOM 742 N N . GLY A 1 97 ? 15.913 -4.803 -11.120 1.00 96.56 97 GLY A N 1
ATOM 743 C CA . GLY A 1 97 ? 16.735 -3.636 -11.445 1.00 96.56 97 GLY A CA 1
ATOM 744 C C . GLY A 1 97 ? 16.332 -2.334 -10.750 1.00 96.56 97 GLY A C 1
ATOM 745 O O . GLY A 1 97 ? 16.807 -1.269 -11.152 1.00 96.56 97 GLY A O 1
ATOM 746 N N . ALA A 1 98 ? 15.483 -2.382 -9.720 1.00 97.69 98 ALA A N 1
ATOM 747 C CA . ALA A 1 98 ? 15.272 -1.231 -8.847 1.00 97.69 98 ALA A CA 1
ATOM 748 C C . ALA A 1 98 ? 16.544 -0.922 -8.039 1.00 97.69 98 ALA A C 1
ATOM 750 O O . ALA A 1 98 ? 17.173 -1.815 -7.471 1.00 97.69 98 ALA A O 1
ATOM 751 N N . GLY A 1 99 ? 16.902 0.359 -7.970 1.00 97.31 99 GLY A N 1
ATOM 752 C CA . GLY A 1 99 ? 17.976 0.856 -7.117 1.00 97.31 99 GLY A CA 1
ATOM 753 C C . GLY A 1 99 ? 17.453 1.220 -5.728 1.00 97.31 99 GLY A C 1
ATOM 754 O O . GLY A 1 99 ? 16.823 0.419 -5.035 1.00 97.31 99 GLY A O 1
ATOM 755 N N . GLU A 1 100 ? 17.701 2.460 -5.312 1.00 97.19 100 GLU A N 1
ATOM 756 C CA . GLU A 1 100 ? 17.171 2.983 -4.054 1.00 97.19 100 GLU A CA 1
ATOM 757 C C . GLU A 1 100 ? 15.6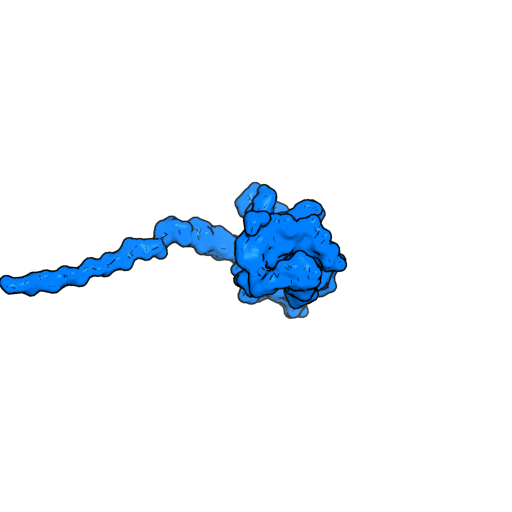43 3.101 -4.114 1.00 97.19 100 GLU A C 1
ATOM 759 O O . GLU A 1 100 ? 15.087 3.682 -5.051 1.00 97.19 100 GLU A O 1
ATOM 764 N N . VAL A 1 101 ? 14.962 2.535 -3.116 1.00 97.38 101 VAL A N 1
ATOM 765 C CA . VAL A 1 101 ? 13.503 2.594 -2.993 1.00 97.38 101 VAL A CA 1
ATOM 766 C C . VAL A 1 101 ? 13.123 3.835 -2.197 1.00 97.38 101 VAL A C 1
ATOM 768 O O . VAL A 1 101 ? 13.457 3.949 -1.022 1.00 97.38 101 VAL A O 1
ATOM 771 N N . THR A 1 102 ? 12.380 4.740 -2.828 1.00 96.56 102 THR A N 1
ATOM 772 C CA . THR A 1 102 ? 11.959 6.018 -2.225 1.00 96.56 102 THR A CA 1
ATOM 773 C C . THR A 1 102 ? 10.519 5.991 -1.723 1.00 96.56 102 THR A C 1
ATOM 775 O O . THR A 1 102 ? 10.151 6.768 -0.844 1.00 96.56 102 THR A O 1
ATOM 778 N N . LYS A 1 103 ? 9.681 5.096 -2.262 1.00 95.62 103 LYS A N 1
ATOM 779 C CA . LYS A 1 103 ? 8.289 4.926 -1.833 1.00 95.62 103 LYS A CA 1
ATOM 780 C C . LYS A 1 103 ? 7.818 3.499 -2.092 1.00 95.62 103 LYS A C 1
ATOM 782 O O . LYS A 1 103 ? 8.152 2.908 -3.114 1.00 95.62 103 LYS A O 1
ATOM 787 N N . VAL A 1 104 ? 7.002 2.990 -1.174 1.00 97.25 104 VAL A N 1
ATOM 788 C CA . VAL A 1 104 ? 6.219 1.759 -1.332 1.00 97.25 104 VAL A CA 1
ATOM 789 C C . VAL A 1 104 ? 4.763 2.096 -1.043 1.00 97.25 104 VAL A C 1
ATOM 791 O O . VAL A 1 104 ? 4.462 2.671 0.015 1.00 97.25 104 VAL A O 1
ATOM 794 N N . THR A 1 105 ? 3.885 1.757 -1.982 1.00 97.75 105 THR A N 1
ATOM 795 C CA . THR A 1 105 ? 2.451 2.059 -1.930 1.00 97.75 105 THR A CA 1
ATOM 796 C C . THR A 1 105 ? 1.660 0.792 -2.239 1.00 97.75 105 THR A C 1
ATOM 798 O O . THR A 1 105 ? 1.948 0.131 -3.232 1.00 97.75 105 THR A O 1
ATOM 801 N N . PHE A 1 106 ? 0.676 0.445 -1.407 1.00 98.38 106 PHE A N 1
ATOM 802 C CA . PHE A 1 106 ? -0.303 -0.584 -1.770 1.00 98.38 106 PHE A CA 1
ATOM 803 C C . PHE A 1 106 ? -1.325 0.035 -2.724 1.00 98.38 106 PHE A C 1
ATOM 805 O O . PHE A 1 106 ? -1.791 1.146 -2.461 1.00 98.38 106 PHE A O 1
ATOM 812 N N . GLY A 1 107 ? -1.660 -0.644 -3.812 1.00 97.56 107 GLY A N 1
ATOM 813 C CA . GLY A 1 107 ? -2.540 -0.112 -4.849 1.00 97.56 107 GLY A CA 1
ATOM 814 C C . GLY A 1 107 ? -3.341 -1.200 -5.547 1.00 97.56 107 GLY A C 1
ATOM 815 O O . GLY A 1 107 ? -3.274 -2.372 -5.181 1.00 97.56 107 GLY A O 1
ATOM 816 N N . TYR A 1 108 ? -4.088 -0.797 -6.570 1.00 96.00 108 TYR A N 1
ATOM 817 C CA . TYR A 1 108 ? -4.856 -1.702 -7.415 1.00 96.00 108 TYR A CA 1
ATOM 818 C C . TYR A 1 108 ? -4.593 -1.358 -8.875 1.00 96.00 108 TYR A C 1
ATOM 820 O O . TYR A 1 108 ? -4.858 -0.240 -9.313 1.00 96.00 108 TYR A O 1
ATOM 828 N N . ALA A 1 109 ? -4.037 -2.311 -9.613 1.00 93.69 109 ALA A N 1
ATOM 829 C CA . ALA A 1 109 ? -3.650 -2.139 -11.006 1.00 93.69 109 ALA A CA 1
ATOM 830 C C . ALA A 1 109 ? -3.829 -3.459 -11.740 1.00 93.69 109 ALA A C 1
ATOM 832 O O . ALA A 1 109 ? -3.716 -4.521 -11.132 1.00 93.69 109 ALA A O 1
ATOM 833 N N . LYS A 1 110 ? -4.077 -3.419 -13.053 1.00 92.06 110 LYS A N 1
ATOM 834 C CA . LYS A 1 110 ? -4.224 -4.640 -13.868 1.00 92.06 110 LYS A CA 1
ATOM 835 C C . LYS A 1 110 ? -5.226 -5.636 -13.261 1.00 92.06 110 LYS A C 1
ATOM 837 O O . LYS A 1 110 ? -4.989 -6.844 -13.266 1.00 92.06 110 LYS A O 1
ATOM 842 N N . ASN A 1 111 ? -6.323 -5.103 -12.716 1.00 93.31 111 ASN A N 1
ATOM 843 C CA . ASN A 1 111 ? -7.405 -5.857 -12.084 1.00 93.31 111 ASN A CA 1
ATOM 844 C C . ASN A 1 111 ? -6.963 -6.758 -10.905 1.00 93.31 111 ASN A C 1
ATOM 846 O O . ASN A 1 111 ? -7.538 -7.825 -10.695 1.00 93.31 111 ASN A 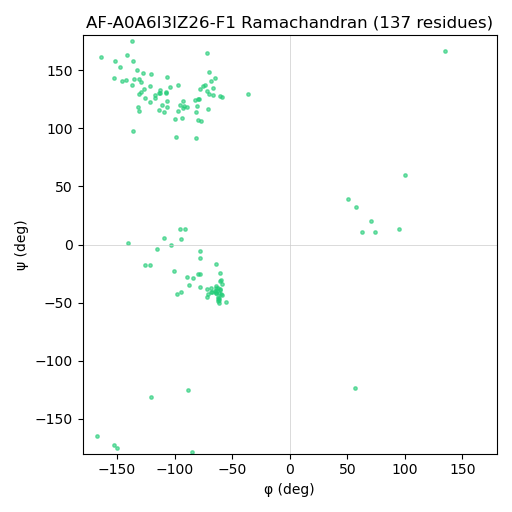O 1
ATOM 850 N N . GLN A 1 112 ? -5.932 -6.356 -10.151 1.00 96.44 112 GLN A N 1
ATOM 851 C CA . GLN A 1 112 ? -5.455 -7.075 -8.963 1.00 96.44 112 GLN A CA 1
ATOM 852 C C . GLN A 1 112 ? -4.787 -6.127 -7.941 1.00 96.44 112 GLN A C 1
ATOM 854 O O . GLN A 1 112 ? -4.327 -5.042 -8.318 1.00 96.44 112 GLN A O 1
ATOM 859 N N . PRO A 1 113 ? -4.703 -6.508 -6.651 1.00 98.12 113 PRO A N 1
ATOM 860 C CA . PRO A 1 113 ? -3.933 -5.757 -5.663 1.00 98.12 113 PRO A CA 1
ATOM 861 C C . PRO A 1 113 ? -2.426 -5.844 -5.947 1.00 98.12 113 PRO A C 1
ATOM 863 O O . PRO A 1 113 ? -1.897 -6.898 -6.313 1.00 98.12 113 PRO A O 1
ATOM 866 N N . ILE A 1 114 ? -1.719 -4.731 -5.755 1.00 98.56 114 ILE A N 1
ATOM 867 C CA . ILE A 1 114 ? -0.284 -4.628 -6.031 1.00 98.56 114 ILE A CA 1
ATOM 868 C C . ILE A 1 114 ? 0.480 -3.895 -4.930 1.00 98.56 114 ILE A C 1
ATOM 870 O O . ILE A 1 114 ? -0.049 -3.034 -4.224 1.00 98.56 114 ILE A O 1
ATOM 874 N N . TRP A 1 115 ? 1.779 -4.164 -4.877 1.00 98.56 115 TRP A N 1
ATOM 875 C CA . TRP A 1 115 ? 2.769 -3.239 -4.348 1.00 98.56 115 TRP A CA 1
ATOM 876 C C . TRP A 1 115 ? 3.381 -2.431 -5.493 1.00 98.56 115 TRP A C 1
ATOM 878 O O . TRP A 1 115 ? 4.006 -2.984 -6.397 1.00 98.56 115 TRP A O 1
ATOM 888 N N . GLU A 1 116 ? 3.237 -1.110 -5.437 1.00 98.06 116 GLU A N 1
ATOM 889 C CA . GLU A 1 116 ? 3.974 -0.177 -6.286 1.00 98.06 116 GLU A CA 1
ATOM 890 C C . GLU A 1 116 ? 5.250 0.270 -5.563 1.00 98.06 116 GLU A C 1
ATOM 892 O O . GLU A 1 116 ? 5.200 0.912 -4.505 1.00 98.06 116 GLU A O 1
ATOM 897 N N . ILE A 1 117 ? 6.403 -0.054 -6.150 1.00 98.06 117 ILE A N 1
ATOM 898 C CA . ILE A 1 117 ? 7.726 0.300 -5.635 1.00 98.06 117 ILE A CA 1
ATOM 899 C C . ILE A 1 117 ? 8.323 1.404 -6.502 1.00 98.06 117 ILE A C 1
ATOM 901 O O . ILE A 1 117 ? 8.591 1.197 -7.684 1.00 98.06 117 ILE A O 1
ATOM 905 N N . LYS A 1 118 ? 8.586 2.571 -5.914 1.00 97.25 118 LYS A N 1
ATOM 906 C CA . LYS A 1 118 ? 9.245 3.683 -6.604 1.00 97.25 118 LYS A CA 1
ATOM 907 C C . LYS A 1 118 ? 10.755 3.642 -6.390 1.00 97.25 118 LYS A C 1
ATOM 909 O O . LYS A 1 118 ? 11.220 3.739 -5.252 1.00 97.25 118 LYS A O 1
ATOM 914 N N . SER A 1 119 ? 11.513 3.606 -7.482 1.00 97.69 119 SER A N 1
ATOM 915 C CA . SER A 1 119 ? 12.966 3.764 -7.497 1.00 97.69 119 SER A CA 1
ATOM 916 C C . SER A 1 119 ? 13.387 4.785 -8.553 1.00 97.69 119 SER A C 1
ATOM 918 O O . SER A 1 119 ? 13.158 4.593 -9.746 1.00 97.69 119 SER A O 1
ATOM 920 N N . GLY A 1 120 ? 13.960 5.908 -8.109 1.00 95.62 120 GLY A N 1
ATOM 921 C CA . GLY A 1 120 ? 14.179 7.073 -8.970 1.00 95.62 120 GLY A CA 1
ATOM 922 C C . GLY A 1 120 ? 12.867 7.562 -9.598 1.00 95.62 120 GLY A C 1
ATOM 923 O O . GLY A 1 120 ? 11.896 7.839 -8.890 1.00 95.62 120 GLY A O 1
ATOM 924 N N . GLN A 1 121 ? 12.839 7.634 -10.930 1.00 94.88 121 GLN A N 1
ATOM 925 C CA . GLN A 1 121 ? 11.659 8.006 -11.724 1.00 94.88 121 GLN A CA 1
ATOM 926 C C . GLN A 1 121 ? 10.851 6.792 -12.206 1.00 94.88 121 GLN A C 1
ATOM 928 O O . GLN A 1 121 ? 9.883 6.952 -12.947 1.00 94.88 121 GLN A O 1
ATOM 933 N N . THR A 1 122 ? 11.245 5.590 -11.788 1.00 96.88 122 THR A N 1
ATOM 934 C CA . THR A 1 122 ? 10.652 4.332 -12.225 1.00 96.88 122 THR A CA 1
ATOM 935 C C . THR A 1 122 ? 9.794 3.706 -11.130 1.00 96.88 122 THR A C 1
ATOM 937 O O . THR A 1 122 ? 10.127 3.748 -9.945 1.00 96.88 122 THR A O 1
ATOM 940 N N . TYR A 1 123 ? 8.707 3.078 -11.550 1.00 96.81 123 TYR A N 1
ATOM 941 C CA . TYR A 1 123 ? 7.729 2.372 -10.745 1.00 96.81 123 TYR A CA 1
ATOM 942 C C . TYR A 1 123 ? 7.732 0.898 -11.140 1.00 96.81 123 TYR A C 1
ATOM 944 O O . TYR A 1 123 ? 7.648 0.559 -12.319 1.00 96.81 123 TYR A O 1
ATOM 952 N N . TYR A 1 124 ? 7.853 0.022 -10.150 1.00 97.88 124 TYR A N 1
ATOM 953 C CA . TYR A 1 124 ? 7.825 -1.427 -10.312 1.00 97.88 124 TYR A CA 1
ATOM 954 C C . TYR A 1 124 ? 6.531 -1.934 -9.681 1.00 97.88 124 TYR A C 1
ATOM 956 O O . TYR A 1 124 ? 6.303 -1.716 -8.490 1.00 97.88 124 TYR A O 1
ATOM 964 N N . MET A 1 125 ? 5.684 -2.582 -10.478 1.00 97.94 125 MET A N 1
ATOM 965 C CA . MET A 1 125 ? 4.412 -3.141 -10.024 1.00 97.94 125 MET A CA 1
ATOM 966 C C . MET A 1 125 ? 4.586 -4.624 -9.732 1.00 97.94 125 MET A C 1
ATOM 968 O O . MET A 1 125 ? 4.852 -5.411 -10.643 1.00 97.94 125 MET A O 1
ATOM 972 N N . ILE A 1 126 ? 4.435 -5.001 -8.468 1.00 98.69 126 ILE A N 1
ATOM 973 C CA . ILE A 1 126 ? 4.535 -6.384 -8.005 1.00 98.69 126 ILE A CA 1
ATOM 974 C C . ILE A 1 126 ? 3.153 -6.839 -7.541 1.00 98.69 126 ILE A C 1
ATOM 976 O O . ILE A 1 126 ? 2.511 -6.134 -6.764 1.00 98.69 126 ILE A O 1
ATOM 980 N N . SER A 1 127 ? 2.692 -8.001 -8.001 1.00 98.62 127 SER A N 1
ATOM 981 C CA . SER A 1 127 ? 1.438 -8.597 -7.529 1.00 98.62 127 SER A CA 1
ATOM 982 C C . SER A 1 127 ? 1.505 -8.826 -6.021 1.00 98.62 127 SER A C 1
ATOM 984 O O . SER A 1 127 ? 2.446 -9.452 -5.528 1.00 98.62 127 SER A O 1
ATOM 986 N N . PHE A 1 128 ? 0.510 -8.326 -5.289 1.00 98.75 128 PHE A N 1
ATOM 987 C CA . PHE A 1 128 ? 0.399 -8.578 -3.855 1.00 98.75 128 PHE A CA 1
ATOM 988 C C . PHE A 1 128 ? 0.169 -10.064 -3.575 1.00 98.75 128 PHE A C 1
ATOM 990 O O . PHE A 1 128 ? 0.769 -10.606 -2.661 1.00 98.75 128 PHE A O 1
ATOM 997 N N . GLU A 1 129 ? -0.647 -10.741 -4.379 1.00 98.19 129 GLU A N 1
ATOM 998 C CA . GLU A 1 129 ? -1.089 -12.108 -4.082 1.00 98.19 129 GLU A CA 1
ATOM 999 C C . GLU A 1 129 ? 0.045 -13.133 -4.173 1.00 98.19 129 GLU A C 1
ATOM 1001 O O . GLU A 1 129 ? 0.096 -14.077 -3.392 1.00 98.19 129 GLU A O 1
ATOM 1006 N N . ASN A 1 130 ? 0.959 -12.971 -5.134 1.00 97.81 130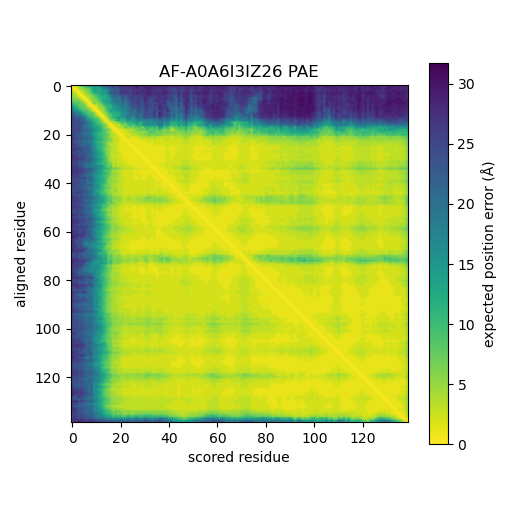 ASN A N 1
ATOM 1007 C CA . ASN A 1 130 ? 1.951 -14.007 -5.440 1.00 97.81 130 ASN A CA 1
ATOM 1008 C C . ASN A 1 130 ? 3.360 -13.490 -5.760 1.00 97.81 130 ASN A C 1
ATOM 1010 O O . ASN A 1 130 ? 4.237 -14.286 -6.086 1.00 97.81 130 ASN A O 1
ATOM 1014 N N . GLY A 1 131 ? 3.592 -12.176 -5.710 1.00 98.25 131 GLY A N 1
ATOM 1015 C CA . GLY A 1 131 ? 4.904 -11.598 -5.993 1.00 98.25 131 GLY A CA 1
ATOM 1016 C C . GLY A 1 131 ? 5.307 -11.573 -7.469 1.00 98.25 131 GLY A C 1
ATOM 1017 O O . GLY A 1 131 ? 6.453 -11.261 -7.785 1.00 98.25 131 GLY A O 1
ATOM 1018 N N . THR A 1 132 ? 4.396 -11.858 -8.403 1.00 98.50 132 THR A N 1
ATOM 1019 C CA . THR A 1 132 ? 4.693 -11.743 -9.838 1.00 98.50 132 THR A CA 1
ATOM 1020 C C . THR A 1 132 ? 5.074 -10.304 -10.182 1.00 98.50 132 THR A C 1
ATOM 1022 O O . THR A 1 132 ? 4.329 -9.368 -9.891 1.00 98.50 132 THR A O 1
ATOM 1025 N N . PHE A 1 133 ? 6.214 -10.118 -10.845 1.00 98.19 133 PHE A N 1
ATOM 1026 C CA . PHE A 1 133 ? 6.584 -8.836 -11.438 1.00 98.19 133 PHE A CA 1
ATOM 1027 C C . PHE A 1 133 ? 5.689 -8.549 -12.654 1.00 98.19 133 PHE A C 1
ATOM 1029 O O . PHE A 1 133 ? 5.698 -9.294 -13.633 1.00 98.19 133 PHE A O 1
ATOM 1036 N N . LEU A 1 134 ? 4.894 -7.479 -12.588 1.00 97.31 134 LEU A N 1
ATOM 1037 C CA . LEU A 1 134 ? 3.860 -7.175 -13.582 1.00 97.31 134 LEU A CA 1
ATOM 1038 C C . LEU A 1 134 ? 4.312 -6.150 -14.622 1.00 97.31 134 LEU A C 1
ATOM 1040 O O . LEU A 1 134 ? 3.955 -6.263 -15.796 1.00 97.31 134 LEU A O 1
ATOM 1044 N N . SER A 1 135 ? 4.997 -5.092 -14.197 1.00 95.75 135 SER A N 1
ATOM 1045 C CA . SER A 1 135 ? 5.540 -4.067 -15.091 1.00 95.75 135 SER A CA 1
ATOM 1046 C C . SER A 1 135 ? 6.582 -3.201 -14.402 1.00 95.75 135 SER A C 1
ATOM 1048 O O . SER A 1 135 ? 6.656 -3.098 -13.176 1.00 95.75 135 SER A O 1
ATOM 1050 N N . LYS A 1 136 ? 7.367 -2.548 -15.256 1.00 94.81 136 LYS A N 1
ATOM 1051 C CA . LYS A 1 136 ? 8.242 -1.431 -14.937 1.00 94.81 136 LYS A CA 1
ATOM 1052 C C . LYS A 1 136 ? 7.806 -0.254 -15.800 1.00 94.81 136 LYS A C 1
ATOM 1054 O O . LYS A 1 136 ? 7.780 -0.376 -17.022 1.00 94.81 136 LYS A O 1
ATOM 1059 N N . GLU A 1 137 ? 7.467 0.856 -15.166 1.00 92.44 137 GLU A N 1
ATOM 1060 C CA . GLU A 1 137 ? 6.935 2.056 -15.814 1.00 92.44 137 GLU A CA 1
ATOM 1061 C C . GLU A 1 137 ? 7.725 3.282 -15.359 1.00 92.44 137 GLU A C 1
ATOM 1063 O O . GLU A 1 137 ? 8.109 3.385 -14.199 1.00 92.44 137 GLU A O 1
ATOM 1068 N N . GLY A 1 138 ? 8.009 4.208 -16.267 1.00 83.25 138 GLY A N 1
ATOM 1069 C CA . GLY A 1 138 ? 8.862 5.366 -15.996 1.00 83.25 138 GLY A CA 1
ATOM 1070 C C . GLY A 1 138 ? 9.874 5.600 -17.111 1.00 83.25 138 GLY A C 1
ATOM 1071 O O . GLY A 1 138 ? 10.048 4.751 -17.986 1.00 83.25 138 GLY A O 1
ATOM 1072 N N . ILE A 1 139 ? 10.485 6.783 -17.085 1.00 57.19 139 ILE A N 1
ATOM 1073 C CA . ILE A 1 139 ? 11.416 7.289 -18.106 1.00 57.19 139 ILE A CA 1
ATOM 1074 C C . ILE A 1 139 ? 12.830 6.782 -17.829 1.00 57.19 139 ILE A C 1
ATOM 1076 O O . ILE A 1 139 ? 13.231 6.825 -16.642 1.00 57.19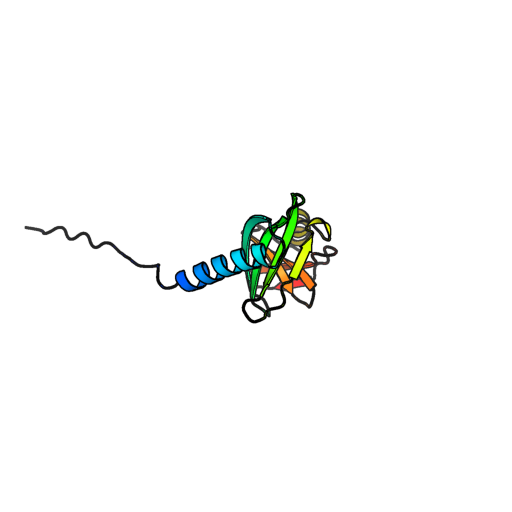 139 ILE A O 1
#

Mean predicted aligned error: 6.93 Å

Foldseek 3Di:
DDDDDDDDDDDPDPVCPVVVVVQVVLVVCCVPPVQFPFWDDWDWDDDPFIWTWTWGAGPVRFIKIWTCTPPDGDIDIDGLVQFDHPVLLVVLVVVVPADDWPDWTWDADPNAIWIWTDGPQKTWTAGRRYRDGDDIDGD

Radius of gyration: 18.54 Å; Cα contacts (8 Å, |Δi|>4): 257; chains: 1; bounding box: 36×70×34 Å

Nearest PDB structures (foldseek):
  2gu3-assembly1_A  TM=8.910E-01  e=3.450E-08  Bacillus subtilis subsp. subtilis str. 168
  2m7o-assembly1_A  TM=4.837E-01  e=2.880E+00  Streptococcus pneumoniae TIGR4
  4n6v-assembly7_4  TM=3.957E-01  e=1.759E+00  Homo sapiens
  5igh-assembly1_A  TM=3.096E-01  e=6.932E-01  Escherichia coli
  1gd3-assembly1_A  TM=4.324E-01  e=4.225E+00  Homo sapiens

Secondary structure (DSSP, 8-state):
------------STTTHHHHHHHHHHHHHHHHHS-EEEEEEEEEEESSSEEEEEEEEETTS-EEEEEEESS-S--EEEEGGGS--HHHHHHHHHHTT--SEEEEEEEEETTEEEEEEEETTEEEEEETTT--EEEEE--

Solvent-accessible surface area (backbone atoms only — not comparable to full-atom values): 8094 Å² total; per-residue (Å²): 133,87,82,89,78,85,79,82,84,88,82,87,62,80,78,53,46,66,58,52,50,51,52,52,49,46,52,50,46,34,42,76,76,65,55,35,68,43,80,77,45,79,45,76,28,79,65,98,55,46,27,43,21,36,36,28,22,28,87,82,70,47,50,31,38,36,37,40,43,76,90,56,87,74,69,45,78,42,55,50,83,71,30,54,48,75,66,54,47,51,49,54,35,39,78,72,69,41,72,66,75,81,45,78,41,57,42,66,54,96,95,39,56,24,36,40,38,29,24,86,70,30,36,31,38,22,34,24,66,77,53,48,81,72,50,76,49,67,123

pLDDT: mean 89.08, std 16.06, range [42.62, 98.75]